Protein AF-A0A359GUM7-F1 (afdb_monomer_lite)

Foldseek 3Di:
DDADPVRHDPDQQPCPVCVVQPQNQKDWDWDADPVGGIDTPDIDGDPVRHPPPD

Radius of gyration: 12.4 Å; chains: 1; bounding box: 34×21×27 Å

Sequence (54 aa):
LSRDPDGEERCVACNLCAVACPVDCIALQKGETEDGRWYPEFFRINFSRCIMCG

Secondary structure (DSSP, 8-state):
-PBPTTS-BS-----HHHHH-TT--EEEEEEE-TT--EEEEEEEE-TTT-----

Structure (mmCIF, N/CA/C/O backbone):
data_AF-A0A359GUM7-F1
#
_entry.id   AF-A0A359GUM7-F1
#
loop_
_atom_site.group_PDB
_atom_site.id
_atom_site.type_symbol
_atom_site.label_atom_id
_atom_site.label_alt_id
_atom_site.label_comp_id
_atom_site.label_asym_id
_atom_site.label_entity_id
_atom_site.label_seq_id
_atom_site.pdbx_PDB_ins_code
_atom_site.Cartn_x
_atom_site.Cartn_y
_atom_site.Cartn_z
_atom_site.occupancy
_atom_site.B_iso_or_equiv
_atom_site.auth_seq_id
_atom_site.auth_comp_id
_atom_site.auth_asym_id
_atom_site.auth_atom_id
_atom_site.pdbx_PDB_model_num
ATOM 1 N N . LEU A 1 1 ? 1.649 2.505 9.271 1.00 75.62 1 LEU A N 1
ATOM 2 C CA . LEU A 1 1 ? 0.931 3.612 8.609 1.00 75.62 1 LEU A CA 1
ATOM 3 C C . LEU A 1 1 ? 1.017 4.860 9.463 1.00 75.62 1 LEU A C 1
ATOM 5 O O . LEU A 1 1 ? 1.149 4.734 10.676 1.00 75.62 1 LEU A O 1
ATOM 9 N N . SER A 1 2 ? 0.958 6.039 8.846 1.00 84.94 2 SER A N 1
ATOM 10 C CA . SER A 1 2 ? 0.767 7.276 9.598 1.00 84.94 2 SER A CA 1
ATOM 11 C C . SER A 1 2 ? -0.662 7.342 10.129 1.00 84.94 2 SER A C 1
ATOM 13 O O . SER A 1 2 ? -1.603 6.858 9.492 1.00 84.94 2 SER A O 1
ATOM 15 N N . ARG A 1 3 ? -0.794 7.922 11.319 1.00 88.88 3 ARG A N 1
ATOM 16 C CA . ARG A 1 3 ? -2.076 8.225 11.943 1.00 88.88 3 ARG A CA 1
ATOM 17 C C . ARG A 1 3 ? -2.369 9.715 11.805 1.00 88.88 3 ARG A C 1
ATOM 19 O O . ARG A 1 3 ? -1.443 10.529 11.727 1.00 88.88 3 ARG A O 1
ATOM 26 N N . ASP A 1 4 ? -3.644 10.050 11.731 1.00 87.38 4 ASP A N 1
ATOM 27 C CA . ASP A 1 4 ? -4.143 11.413 11.837 1.00 87.38 4 ASP A CA 1
ATOM 28 C C . ASP A 1 4 ? -4.004 11.952 13.268 1.00 87.38 4 ASP A C 1
ATOM 30 O O . ASP A 1 4 ? -3.705 11.179 14.183 1.00 87.38 4 ASP A O 1
ATOM 34 N N . PRO A 1 5 ? -4.181 13.271 13.486 1.00 91.94 5 PRO A N 1
ATOM 35 C CA . PRO A 1 5 ? -4.141 13.861 14.826 1.00 91.94 5 PRO A CA 1
ATOM 36 C C . PRO A 1 5 ? -5.112 13.197 15.813 1.00 91.94 5 PRO A C 1
ATOM 38 O O . PRO A 1 5 ? -4.808 13.121 16.999 1.00 91.94 5 PRO A O 1
ATOM 41 N N . ASP A 1 6 ? -6.223 12.658 15.305 1.00 87.81 6 ASP A N 1
ATOM 42 C CA . ASP A 1 6 ? -7.243 11.945 16.082 1.00 87.81 6 ASP A CA 1
ATOM 43 C C . ASP A 1 6 ? -6.886 10.469 16.357 1.00 87.81 6 ASP A C 1
ATOM 45 O O . ASP A 1 6 ? -7.639 9.753 17.008 1.00 87.81 6 ASP A O 1
ATOM 49 N N . GLY A 1 7 ? -5.734 9.990 15.874 1.00 85.88 7 GLY A N 1
ATOM 50 C CA . GLY A 1 7 ? -5.247 8.623 16.092 1.00 85.88 7 GLY A CA 1
ATOM 51 C C . GLY A 1 7 ? -5.704 7.596 15.052 1.00 85.88 7 GLY A C 1
ATOM 52 O O . GLY A 1 7 ? -5.179 6.479 15.037 1.00 85.88 7 GLY A O 1
ATOM 53 N N . GLU A 1 8 ? -6.603 7.972 14.146 1.00 85.44 8 GLU A N 1
ATOM 54 C CA . GLU A 1 8 ? -7.093 7.118 13.061 1.00 85.44 8 GLU A CA 1
ATOM 55 C C . GLU A 1 8 ? -6.042 6.892 11.971 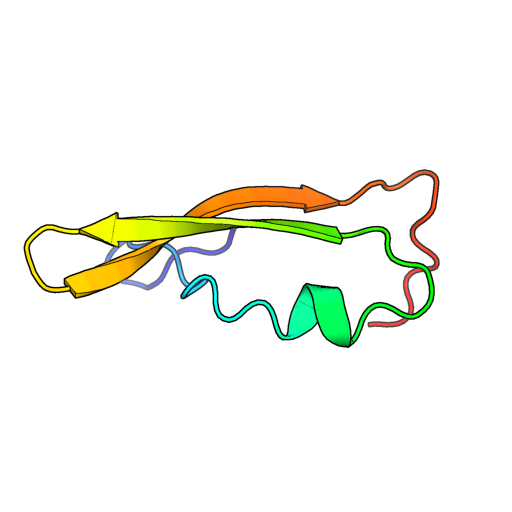1.00 85.44 8 GLU A C 1
ATOM 57 O O . GLU A 1 8 ? -5.160 7.721 11.751 1.00 85.44 8 GLU A O 1
ATOM 62 N N . GLU A 1 9 ? -6.108 5.762 11.267 1.00 89.69 9 GLU A N 1
ATOM 63 C CA . GLU A 1 9 ? -5.217 5.527 10.129 1.00 89.69 9 GLU A CA 1
ATOM 64 C C . GLU A 1 9 ? -5.534 6.469 8.961 1.00 89.69 9 GLU A C 1
ATOM 66 O O . GLU A 1 9 ? -6.688 6.622 8.559 1.00 89.69 9 GLU A O 1
ATOM 71 N N . ARG A 1 10 ? -4.481 7.048 8.366 1.00 91.94 10 ARG A N 1
ATOM 72 C CA . ARG A 1 10 ? -4.613 7.981 7.232 1.00 91.94 10 ARG A CA 1
ATOM 73 C C . ARG A 1 10 ? -5.000 7.325 5.914 1.00 91.94 10 ARG A C 1
ATOM 75 O O . ARG A 1 10 ? -5.506 7.982 5.009 1.00 91.94 10 ARG A O 1
ATOM 82 N N . CYS A 1 11 ? -4.653 6.055 5.733 1.00 94.12 11 CYS A N 1
ATOM 83 C CA . CYS A 1 11 ? -4.948 5.363 4.487 1.00 94.12 11 CYS A CA 1
ATOM 84 C C . CYS A 1 11 ? -6.434 5.029 4.431 1.00 94.12 11 CYS A C 1
ATOM 86 O O . CYS A 1 11 ? -6.972 4.426 5.349 1.00 94.12 11 CYS A O 1
ATOM 88 N N . VAL A 1 12 ? -7.067 5.357 3.311 1.00 94.94 12 VAL A N 1
ATOM 89 C CA . VAL A 1 12 ? -8.487 5.073 3.043 1.00 94.94 12 VAL A CA 1
ATOM 90 C C . VAL A 1 12 ? -8.676 3.856 2.129 1.00 94.94 12 VAL A C 1
ATOM 92 O O . VAL A 1 12 ? -9.696 3.715 1.465 1.00 94.94 12 VAL A O 1
ATOM 95 N N . ALA A 1 13 ? -7.647 3.011 2.021 1.00 96.19 13 ALA A N 1
ATOM 96 C CA . ALA A 1 13 ? -7.609 1.827 1.165 1.00 96.19 13 ALA A CA 1
ATOM 97 C C . ALA A 1 13 ? -8.015 2.064 -0.312 1.00 96.19 13 ALA A C 1
ATOM 99 O O . ALA A 1 13 ? -8.572 1.184 -0.962 1.00 96.19 13 ALA A O 1
ATOM 100 N N . CYS A 1 14 ? -7.696 3.234 -0.879 1.00 96.69 14 CYS A N 1
ATOM 101 C CA . CYS A 1 14 ? -8.074 3.611 -2.252 1.00 96.69 14 CYS A CA 1
ATOM 102 C C . CYS A 1 14 ? -7.307 2.880 -3.371 1.00 96.69 14 CYS A C 1
ATOM 104 O O . CYS A 1 14 ? -7.587 3.098 -4.545 1.00 96.69 14 CYS A O 1
ATOM 106 N N . ASN A 1 15 ? -6.307 2.064 -3.028 1.00 96.38 15 ASN A N 1
ATOM 107 C CA . ASN A 1 15 ? -5.459 1.310 -3.957 1.00 96.38 15 ASN A CA 1
ATOM 108 C C . ASN A 1 15 ? -4.597 2.134 -4.941 1.00 96.38 15 ASN A C 1
ATOM 110 O O . ASN A 1 15 ? -3.869 1.556 -5.744 1.00 96.38 15 ASN A O 1
ATOM 114 N N . LEU A 1 16 ? -4.596 3.469 -4.854 1.00 97.31 16 LEU A N 1
ATOM 115 C CA . LEU A 1 16 ? -3.841 4.332 -5.775 1.00 97.31 16 LEU A CA 1
ATOM 116 C C . LEU A 1 16 ? -2.327 4.094 -5.729 1.00 97.31 16 LEU A C 1
ATOM 118 O O . LEU A 1 16 ? -1.682 4.077 -6.770 1.00 97.31 16 LEU A O 1
ATOM 122 N N . CYS A 1 17 ? -1.756 3.872 -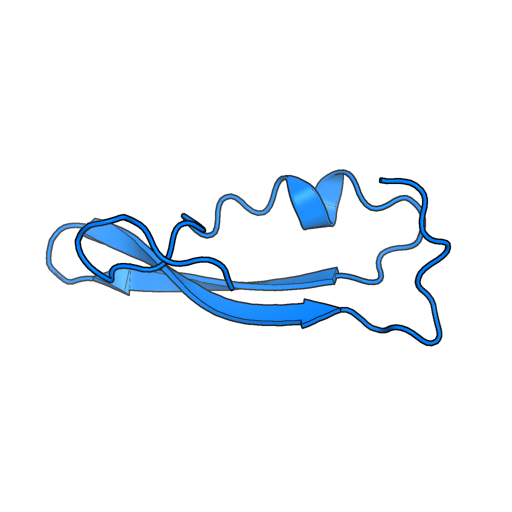4.543 1.00 96.88 17 CYS A N 1
ATOM 123 C CA . CYS A 1 17 ? -0.327 3.579 -4.405 1.00 96.88 17 CYS A CA 1
ATOM 124 C C . CYS A 1 17 ? 0.060 2.237 -5.043 1.00 96.88 17 CYS A C 1
ATOM 126 O O . CYS A 1 17 ? 1.112 2.148 -5.666 1.00 96.88 17 CYS A O 1
ATOM 128 N N . ALA A 1 18 ? -0.791 1.211 -4.930 1.00 97.12 18 ALA A N 1
ATOM 129 C CA . ALA A 1 18 ? -0.549 -0.082 -5.559 1.00 97.12 18 ALA A CA 1
ATOM 130 C C . ALA A 1 18 ? -0.585 0.027 -7.087 1.00 97.12 18 ALA A C 1
ATOM 132 O O . ALA A 1 18 ? 0.314 -0.487 -7.739 1.00 97.12 18 ALA A O 1
ATOM 133 N N . VAL A 1 19 ? -1.552 0.770 -7.639 1.00 97.56 19 VAL A N 1
ATOM 134 C CA . VAL A 1 19 ? -1.643 1.042 -9.087 1.00 97.56 19 VAL A CA 1
ATOM 135 C C . VAL A 1 19 ? -0.468 1.886 -9.588 1.00 97.56 19 VAL A C 1
ATOM 137 O O . VAL A 1 19 ? 0.025 1.666 -10.688 1.00 97.56 19 VAL A O 1
ATOM 140 N N . ALA A 1 20 ? -0.010 2.856 -8.795 1.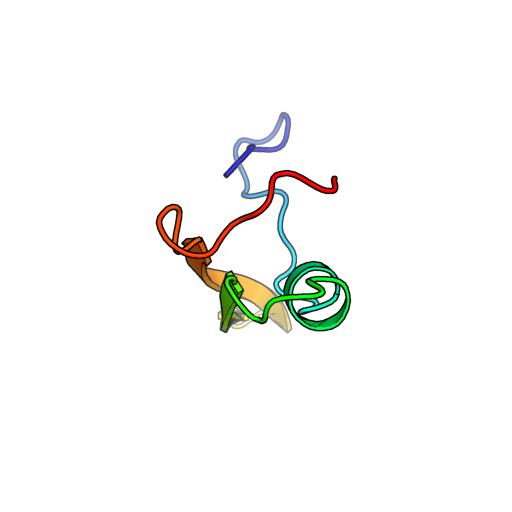00 98.06 20 ALA A N 1
ATOM 141 C CA . ALA A 1 20 ? 1.118 3.709 -9.159 1.00 98.06 20 ALA A CA 1
ATOM 142 C C . ALA A 1 20 ? 2.476 2.989 -9.080 1.00 98.06 20 ALA A C 1
ATOM 144 O O . ALA A 1 20 ? 3.459 3.481 -9.632 1.00 98.06 20 ALA A O 1
ATOM 145 N N . CYS A 1 21 ? 2.560 1.854 -8.380 1.00 98.19 21 CYS A N 1
ATOM 146 C CA . CYS A 1 21 ? 3.815 1.151 -8.164 1.00 98.19 21 CYS A CA 1
ATOM 147 C C . CYS A 1 21 ? 4.315 0.507 -9.471 1.00 98.19 21 CYS A C 1
ATOM 149 O O . CYS A 1 21 ? 3.697 -0.436 -9.954 1.00 98.19 21 CYS A O 1
ATOM 151 N N . PRO A 1 22 ? 5.477 0.912 -10.017 1.00 98.00 22 PRO A N 1
ATOM 152 C CA . PRO A 1 22 ? 5.949 0.420 -11.316 1.00 98.00 22 PRO A CA 1
ATOM 153 C C . PRO A 1 22 ? 6.420 -1.043 -11.302 1.00 98.00 22 PRO A C 1
ATOM 155 O O . PRO A 1 22 ? 6.683 -1.619 -12.352 1.00 98.00 22 PRO A O 1
ATOM 158 N N . VAL A 1 23 ? 6.595 -1.630 -10.116 1.00 98.25 23 VAL A N 1
ATOM 159 C CA . VAL A 1 23 ? 7.144 -2.982 -9.919 1.00 98.25 23 VAL A CA 1
ATOM 160 C C . VAL A 1 23 ? 6.191 -3.895 -9.152 1.00 98.25 23 VAL A C 1
ATOM 162 O O . VAL A 1 23 ? 6.614 -4.965 -8.705 1.00 98.25 23 VAL A O 1
ATOM 165 N N . ASP A 1 24 ? 4.933 -3.477 -8.968 1.00 97.19 24 ASP A N 1
ATOM 166 C CA . ASP A 1 24 ? 3.876 -4.229 -8.278 1.00 97.19 24 ASP A CA 1
ATOM 167 C C . ASP A 1 24 ? 4.334 -4.828 -6.934 1.00 97.19 24 ASP A C 1
ATOM 169 O O . ASP A 1 24 ? 4.162 -6.019 -6.655 1.00 97.19 24 ASP A O 1
ATOM 173 N N . CYS A 1 25 ? 5.001 -4.020 -6.101 1.00 98.19 25 CYS A N 1
ATOM 174 C CA . CYS A 1 25 ? 5.528 -4.470 -4.808 1.00 98.19 25 CYS A CA 1
ATOM 175 C C . CYS A 1 25 ? 4.614 -4.151 -3.617 1.00 98.19 25 CYS A C 1
ATOM 177 O O . CYS A 1 25 ? 4.988 -4.447 -2.481 1.00 98.19 25 CYS A O 1
ATOM 179 N N . ILE A 1 26 ? 3.451 -3.540 -3.846 1.00 97.88 26 ILE A N 1
ATOM 180 C CA . ILE A 1 26 ? 2.514 -3.115 -2.799 1.00 97.88 26 ILE A CA 1
ATOM 181 C C . ILE A 1 26 ? 1.291 -4.034 -2.817 1.00 97.88 26 ILE A C 1
ATOM 183 O O . ILE A 1 26 ? 0.650 -4.195 -3.850 1.00 97.88 26 ILE A O 1
ATOM 187 N N . ALA A 1 27 ? 0.959 -4.613 -1.663 1.00 97.06 27 ALA A N 1
ATOM 188 C CA . ALA A 1 27 ? -0.250 -5.403 -1.456 1.00 97.06 27 ALA A CA 1
ATOM 189 C C . ALA A 1 27 ? -1.158 -4.696 -0.441 1.00 97.06 27 ALA A C 1
ATOM 191 O O . ALA A 1 27 ? -0.716 -4.345 0.658 1.00 97.06 27 ALA A O 1
ATOM 192 N N . LEU A 1 28 ? -2.424 -4.508 -0.804 1.00 96.75 28 LEU A N 1
ATOM 193 C CA . LEU A 1 28 ? -3.428 -3.814 -0.005 1.00 96.75 28 LEU A CA 1
ATOM 194 C C . LEU A 1 28 ? -4.753 -4.577 -0.070 1.00 96.75 28 LEU A C 1
ATOM 196 O O . LEU A 1 28 ? -5.172 -4.982 -1.153 1.00 96.75 28 LEU A O 1
ATOM 200 N N . GLN A 1 29 ? -5.427 -4.708 1.070 1.00 96.38 29 GLN A N 1
ATOM 201 C CA . GLN A 1 29 ? -6.811 -5.174 1.135 1.00 96.38 29 GLN A CA 1
ATOM 202 C C . GLN A 1 29 ? -7.680 -4.118 1.808 1.00 96.38 29 GLN A C 1
ATOM 204 O O . GLN A 1 29 ? -7.325 -3.578 2.856 1.00 96.38 29 GLN A O 1
ATOM 209 N N . LYS A 1 30 ? -8.808 -3.809 1.168 1.00 96.38 30 LYS A N 1
ATOM 210 C CA . LYS A 1 30 ? -9.823 -2.893 1.683 1.00 96.38 30 LYS A CA 1
ATOM 211 C C . LYS A 1 30 ? -10.737 -3.647 2.653 1.00 96.38 30 LYS A C 1
ATOM 213 O O . LYS A 1 30 ? -11.322 -4.653 2.267 1.00 96.38 30 LYS A O 1
ATOM 218 N N . GLY A 1 31 ? -10.909 -3.089 3.846 1.00 96.06 31 GLY A N 1
ATOM 219 C CA . GL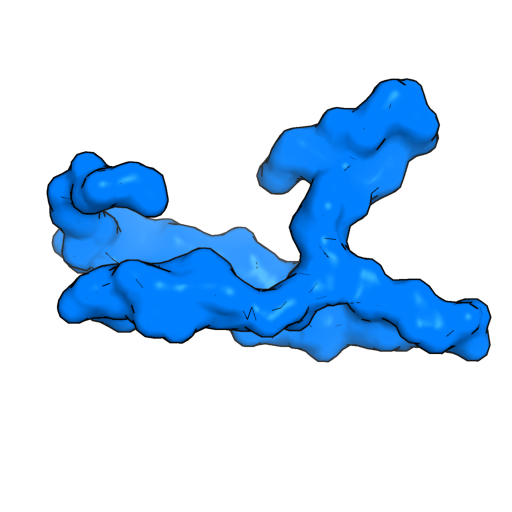Y A 1 31 ? -12.043 -3.343 4.729 1.00 96.06 31 GLY A CA 1
ATOM 220 C C . GLY A 1 31 ? -13.039 -2.176 4.700 1.00 96.06 31 GLY A C 1
ATOM 221 O O . GLY A 1 31 ? -12.723 -1.076 4.233 1.00 96.06 31 GLY A O 1
ATOM 222 N N . GLU A 1 32 ? -14.255 -2.418 5.180 1.00 96.31 32 GLU A N 1
ATOM 223 C CA . GLU A 1 32 ? -15.334 -1.429 5.253 1.00 96.31 32 GLU A CA 1
ATOM 224 C C . GLU A 1 32 ? -16.049 -1.550 6.600 1.00 96.31 32 GLU A C 1
ATOM 226 O O . GLU A 1 32 ? -16.365 -2.658 7.032 1.00 96.31 32 GLU A O 1
ATOM 231 N N . THR A 1 33 ? -16.220 -0.428 7.302 1.00 92.56 33 THR A N 1
ATOM 232 C CA . THR A 1 33 ? -16.934 -0.396 8.586 1.00 92.56 33 THR A CA 1
ATOM 233 C C . THR A 1 33 ? -18.447 -0.421 8.370 1.00 92.56 33 THR A C 1
ATOM 235 O O . THR A 1 33 ? -18.927 -0.186 7.263 1.00 92.56 33 THR A O 1
ATOM 238 N N . GLU A 1 34 ? -19.215 -0.651 9.437 1.00 94.56 34 GLU A N 1
ATOM 239 C CA . GLU A 1 34 ? -20.687 -0.592 9.394 1.00 94.56 34 GLU A CA 1
ATOM 240 C C . GLU A 1 34 ? -21.206 0.786 8.942 1.00 94.56 34 GLU A C 1
ATOM 242 O O . GLU A 1 34 ? -22.215 0.871 8.246 1.00 94.56 34 GLU A O 1
ATOM 247 N N . ASP A 1 35 ? -20.466 1.856 9.252 1.00 93.00 35 ASP A N 1
ATOM 248 C CA . ASP A 1 35 ? -20.754 3.232 8.820 1.00 93.00 35 ASP A CA 1
ATOM 249 C C . ASP A 1 35 ? -20.329 3.532 7.364 1.00 93.00 35 ASP A C 1
ATOM 251 O O . ASP A 1 35 ? -20.439 4.668 6.900 1.00 93.00 35 ASP A O 1
ATOM 255 N N . GLY A 1 36 ? -19.790 2.543 6.640 1.00 91.81 36 GLY A N 1
ATOM 256 C CA 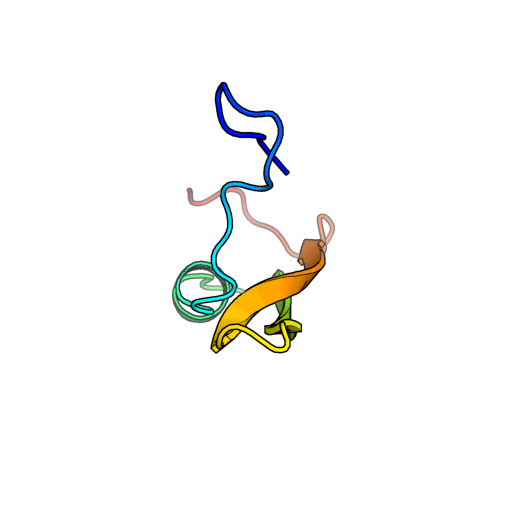. GLY A 1 36 ? -19.340 2.674 5.249 1.00 91.81 36 GLY A CA 1
ATOM 257 C C . GLY A 1 36 ? -17.961 3.323 5.070 1.00 91.81 36 GLY A C 1
ATOM 258 O O . GLY A 1 36 ? -17.543 3.597 3.941 1.00 91.81 36 GLY A O 1
ATOM 259 N N . ARG A 1 37 ? -17.212 3.576 6.155 1.00 90.81 37 ARG A N 1
ATOM 260 C CA . ARG A 1 37 ? -15.841 4.103 6.061 1.00 90.81 37 ARG A CA 1
ATOM 261 C C . ARG A 1 37 ? -14.893 2.998 5.607 1.00 90.81 37 ARG A C 1
ATOM 263 O O . ARG A 1 37 ? -14.883 1.896 6.149 1.00 90.81 37 ARG A O 1
ATOM 270 N N . TRP A 1 38 ? -14.044 3.313 4.634 1.00 94.31 38 TRP A N 1
ATOM 271 C CA . TRP A 1 38 ? -13.017 2.387 4.163 1.00 94.31 38 TRP A CA 1
ATOM 272 C C . TRP A 1 38 ? -11.755 2.489 5.010 1.00 94.31 38 TRP A C 1
ATOM 274 O O . TRP A 1 38 ? -11.331 3.584 5.389 1.00 94.31 38 TRP A O 1
ATOM 284 N N . TYR A 1 39 ? -11.139 1.340 5.261 1.00 93.00 39 TYR A N 1
ATOM 285 C CA . TYR A 1 39 ? -9.885 1.222 5.998 1.00 93.00 39 TYR A CA 1
ATOM 286 C C . TYR A 1 39 ? -9.020 0.109 5.389 1.00 93.00 39 TYR A C 1
ATOM 288 O O . TYR A 1 39 ? -9.536 -0.770 4.692 1.00 93.00 39 TYR A O 1
ATOM 296 N N . PRO A 1 40 ? -7.695 0.128 5.589 1.00 94.75 40 PRO A N 1
ATOM 297 C CA . PRO A 1 40 ? -6.829 -0.933 5.101 1.00 94.75 40 PRO A CA 1
ATOM 298 C C . PRO A 1 40 ? -6.871 -2.115 6.076 1.00 94.75 40 PRO A C 1
ATOM 300 O O . PRO A 1 40 ? -6.324 -2.049 7.170 1.00 94.75 40 PRO A O 1
ATOM 303 N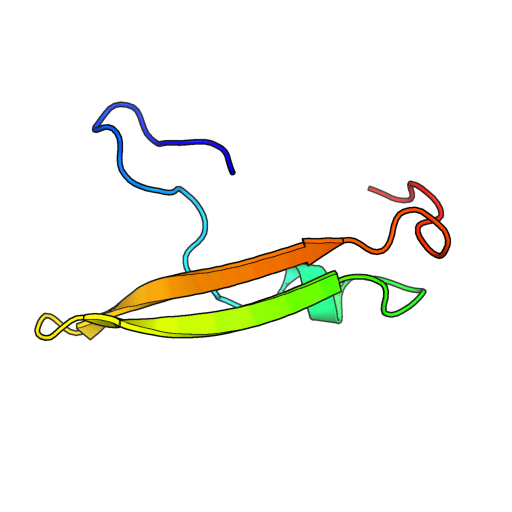 N . GLU A 1 41 ? -7.476 -3.233 5.676 1.00 94.81 41 GLU A N 1
ATOM 304 C CA . GLU A 1 41 ? -7.419 -4.473 6.464 1.00 94.81 41 GLU A CA 1
ATOM 305 C C . GLU A 1 41 ? -5.973 -4.982 6.570 1.00 94.81 41 GLU A C 1
ATOM 307 O O . GLU A 1 41 ? -5.521 -5.436 7.621 1.00 94.81 41 GLU A O 1
ATOM 312 N N . PHE A 1 42 ? -5.203 -4.821 5.490 1.00 94.50 42 PHE A N 1
ATOM 313 C CA . PHE A 1 42 ? -3.749 -4.839 5.552 1.00 94.50 42 PHE A CA 1
ATOM 314 C C . PHE A 1 42 ? -3.137 -3.944 4.481 1.00 94.50 42 PHE A C 1
ATOM 316 O O . PHE A 1 42 ? -3.711 -3.721 3.416 1.00 94.50 42 PHE A O 1
ATOM 323 N N . PHE A 1 43 ? -1.902 -3.520 4.737 1.00 95.81 43 PHE A N 1
ATOM 324 C CA . PHE A 1 43 ? -1.036 -2.843 3.780 1.00 95.81 43 PHE A CA 1
ATOM 325 C C . PHE A 1 43 ? 0.395 -3.355 3.954 1.00 95.81 43 PHE A C 1
ATOM 327 O O . PHE A 1 43 ? 0.944 -3.311 5.059 1.00 95.81 43 PHE A O 1
ATOM 334 N N . ARG A 1 44 ? 1.007 -3.864 2.881 1.00 96.50 44 ARG A N 1
ATOM 335 C CA . ARG A 1 44 ? 2.362 -4.433 2.905 1.00 96.50 44 ARG A CA 1
ATOM 336 C C . ARG A 1 44 ? 3.160 -4.006 1.679 1.00 96.50 44 ARG A C 1
ATOM 338 O O . ARG A 1 44 ? 2.630 -3.962 0.575 1.00 96.50 44 ARG A O 1
ATOM 345 N N . ILE A 1 45 ? 4.452 -3.757 1.881 1.00 97.44 45 ILE A N 1
ATOM 346 C CA . ILE A 1 45 ? 5.418 -3.459 0.820 1.00 97.44 45 ILE A CA 1
ATOM 347 C C . ILE A 1 45 ? 6.469 -4.568 0.809 1.00 97.44 45 ILE A C 1
ATOM 349 O O . ILE A 1 45 ? 7.067 -4.878 1.840 1.00 97.44 45 ILE A O 1
ATOM 353 N N . ASN A 1 46 ? 6.713 -5.160 -0.358 1.00 97.69 46 ASN A N 1
ATOM 354 C CA . ASN A 1 46 ? 7.833 -6.067 -0.564 1.00 97.69 46 ASN A CA 1
ATOM 355 C C . ASN A 1 46 ? 9.109 -5.256 -0.834 1.00 97.69 46 ASN A C 1
ATOM 357 O O . ASN A 1 46 ? 9.367 -4.833 -1.962 1.00 97.69 46 ASN A O 1
ATOM 361 N N . PHE A 1 47 ? 9.923 -5.065 0.204 1.00 96.94 47 PHE A N 1
ATOM 362 C CA . PHE A 1 47 ? 11.169 -4.299 0.113 1.00 96.94 47 PHE A CA 1
ATOM 363 C C . PHE A 1 47 ? 12.250 -4.953 -0.754 1.00 96.94 47 PHE A C 1
ATOM 365 O O . PHE A 1 47 ? 13.124 -4.247 -1.239 1.00 96.94 47 PHE A O 1
ATOM 372 N N . SER A 1 48 ? 12.182 -6.261 -1.015 1.00 97.75 48 SER A N 1
ATOM 373 C CA . SER A 1 48 ? 13.100 -6.921 -1.954 1.00 97.75 48 SER A CA 1
ATOM 374 C C . SER A 1 48 ? 12.790 -6.593 -3.418 1.00 97.75 48 SER A C 1
ATOM 376 O O . SER A 1 48 ? 13.652 -6.771 -4.272 1.00 97.75 48 SER A O 1
ATOM 378 N N . ARG A 1 49 ? 11.566 -6.134 -3.718 1.00 97.62 49 ARG A N 1
ATOM 379 C CA . ARG A 1 49 ? 11.140 -5.700 -5.061 1.00 97.62 49 ARG A CA 1
ATOM 380 C C . ARG A 1 49 ? 11.076 -4.182 -5.211 1.00 97.62 49 ARG A C 1
ATOM 382 O O . ARG A 1 49 ? 11.133 -3.694 -6.332 1.00 97.62 49 ARG A O 1
ATOM 389 N N . CYS A 1 50 ? 10.911 -3.447 -4.113 1.00 97.88 50 CYS A N 1
ATOM 390 C CA . CYS A 1 50 ? 10.787 -1.994 -4.132 1.00 97.88 50 CYS A CA 1
ATOM 391 C C . CYS A 1 50 ? 12.050 -1.327 -4.700 1.00 97.88 50 CYS A C 1
ATOM 393 O O . CYS A 1 50 ? 13.160 -1.626 -4.267 1.00 97.88 50 CYS A O 1
ATOM 395 N N . ILE A 1 51 ? 11.865 -0.383 -5.626 1.00 98.06 51 ILE A N 1
ATOM 396 C CA . ILE A 1 51 ? 12.951 0.397 -6.246 1.00 98.06 51 ILE A CA 1
ATOM 397 C C . ILE A 1 51 ? 13.039 1.841 -5.726 1.00 98.06 51 ILE A C 1
ATOM 399 O O . ILE A 1 51 ? 13.793 2.639 -6.270 1.00 98.06 51 ILE A O 1
ATOM 403 N N . MET A 1 52 ? 12.265 2.185 -4.690 1.00 96.88 52 MET A N 1
ATOM 404 C CA . MET A 1 52 ? 12.268 3.508 -4.044 1.00 96.88 52 MET A CA 1
ATOM 405 C C . MET A 1 52 ? 12.021 4.682 -5.013 1.00 96.88 52 MET A C 1
ATOM 407 O O . MET A 1 52 ? 12.709 5.697 -4.963 1.00 96.88 52 MET A O 1
ATOM 411 N N . CYS A 1 53 ? 11.033 4.547 -5.904 1.00 96.88 53 CYS A N 1
ATOM 412 C CA . CYS A 1 53 ? 10.704 5.562 -6.911 1.00 96.88 53 CYS A CA 1
ATOM 413 C C . CYS A 1 53 ? 9.844 6.736 -6.402 1.00 96.88 53 CYS A C 1
ATOM 415 O O . CYS A 1 53 ? 9.674 7.702 -7.145 1.00 96.88 53 CYS A O 1
ATOM 417 N N . GLY A 1 54 ? 9.293 6.655 -5.183 1.00 85.88 54 GLY A N 1
ATOM 418 C CA . GLY A 1 54 ? 8.387 7.659 -4.608 1.00 85.88 54 GLY A CA 1
ATOM 419 C C . GLY A 1 54 ? 7.344 7.037 -3.702 1.00 85.88 54 GLY A C 1
ATOM 420 O O . GLY A 1 54 ? 6.318 6.578 -4.245 1.00 85.88 54 GLY A O 1
#

pLDDT: mean 94.27, std 4.52, range [75.62, 98.25]